Protein AF-A0A8S1RS96-F1 (afdb_monomer)

Foldseek 3Di:
DDPPDPPPFWDWDDDPNDTATAAWDWDWDPDADQQKIWIWTAGAHPVNATAFKIWIWIGGNVHPDTDRPDIFTAHRVSPRQTAAKDWDDDPPVHPDDPDIDIDHGHDD

Radius of gyration: 15.47 Å; Cα contacts (8 Å, |Δi|>4): 213; chains: 1; bounding box: 35×39×39 Å

pLDDT: mean 71.35, std 12.28, range [38.19, 87.62]

Structure (mmCIF, N/CA/C/O backbone):
data_AF-A0A8S1RS96-F1
#
_entry.id   AF-A0A8S1RS96-F1
#
loop_
_atom_site.group_PDB
_atom_site.id
_atom_site.type_symbol
_atom_site.label_atom_id
_atom_site.label_alt_id
_atom_site.label_comp_id
_atom_site.label_asym_id
_atom_site.label_entity_id
_atom_site.label_seq_id
_atom_site.pdbx_PDB_ins_code
_atom_site.Cartn_x
_atom_site.Cartn_y
_atom_site.Cartn_z
_atom_site.occupancy
_atom_site.B_iso_or_equiv
_atom_site.auth_seq_id
_atom_site.auth_comp_id
_atom_site.auth_asym_id
_atom_site.auth_atom_id
_atom_site.pdbx_PDB_model_num
ATOM 1 N N . MET A 1 1 ? 4.362 25.955 -14.858 1.00 39.09 1 MET A N 1
ATOM 2 C CA . MET A 1 1 ? 3.312 24.920 -14.775 1.00 39.09 1 MET A CA 1
ATOM 3 C C . MET A 1 1 ? 3.200 24.563 -13.305 1.00 39.09 1 MET A C 1
ATOM 5 O O . MET A 1 1 ? 4.124 23.976 -12.759 1.00 39.09 1 MET A O 1
ATOM 9 N N . GLU A 1 2 ? 2.184 25.116 -12.652 1.00 38.19 2 GLU A N 1
ATOM 10 C CA . GLU A 1 2 ? 2.033 25.181 -11.195 1.00 38.19 2 GLU A CA 1
ATOM 11 C C . GLU A 1 2 ? 1.822 23.789 -10.584 1.00 38.19 2 GLU A C 1
ATOM 13 O O . GLU A 1 2 ? 0.914 23.059 -10.972 1.00 38.19 2 GLU A O 1
ATOM 18 N N . MET A 1 3 ? 2.667 23.430 -9.615 1.00 40.12 3 MET A N 1
ATOM 19 C CA . MET A 1 3 ? 2.515 22.251 -8.750 1.00 40.12 3 MET A CA 1
ATOM 20 C C . MET A 1 3 ? 1.849 22.652 -7.420 1.00 40.12 3 MET A C 1
ATOM 22 O O . MET A 1 3 ? 2.238 22.185 -6.355 1.00 40.12 3 MET A O 1
ATOM 26 N N . GLU A 1 4 ? 0.856 23.542 -7.462 1.00 46.62 4 GLU A N 1
ATOM 27 C CA . GLU A 1 4 ? 0.071 23.943 -6.291 1.00 46.62 4 GLU A CA 1
ATOM 28 C C . GLU A 1 4 ? -1.343 23.354 -6.379 1.00 46.62 4 GLU A C 1
ATOM 30 O O . GLU A 1 4 ? -2.067 23.622 -7.332 1.00 46.62 4 GLU A O 1
ATOM 35 N N . ASN A 1 5 ? -1.733 22.579 -5.354 1.00 44.41 5 ASN A N 1
ATOM 36 C CA . ASN A 1 5 ? -3.073 22.016 -5.054 1.00 44.41 5 ASN A CA 1
ATOM 37 C C . ASN A 1 5 ? -3.238 20.481 -5.081 1.00 44.41 5 ASN A C 1
ATOM 39 O O . ASN A 1 5 ? -4.321 19.991 -5.392 1.00 44.41 5 ASN A O 1
ATOM 43 N N . ILE A 1 6 ? -2.245 19.692 -4.653 1.00 48.78 6 ILE A N 1
ATOM 44 C CA . ILE A 1 6 ? -2.499 18.268 -4.319 1.00 48.78 6 ILE A CA 1
ATOM 45 C C . ILE A 1 6 ? -2.747 18.049 -2.809 1.00 48.78 6 ILE A C 1
ATOM 47 O O . ILE A 1 6 ? -3.460 17.119 -2.441 1.00 48.78 6 ILE A O 1
ATOM 51 N N . ASN A 1 7 ? -2.296 18.954 -1.930 1.00 47.53 7 ASN A N 1
ATOM 52 C CA . ASN A 1 7 ? -2.262 18.702 -0.478 1.00 47.53 7 ASN A CA 1
ATOM 53 C C . ASN A 1 7 ? -3.386 19.337 0.359 1.00 47.53 7 ASN A C 1
ATOM 55 O O . ASN A 1 7 ? -3.346 19.234 1.579 1.00 47.53 7 ASN A O 1
ATOM 59 N N . LYS A 1 8 ? -4.429 19.939 -0.231 1.00 49.19 8 LYS A N 1
ATOM 60 C CA . LYS A 1 8 ? -5.506 20.604 0.547 1.00 49.19 8 LYS A CA 1
ATOM 61 C C . LYS A 1 8 ? -6.307 19.685 1.495 1.00 49.19 8 LYS A C 1
ATOM 63 O O . LYS A 1 8 ? -7.167 20.178 2.214 1.00 49.19 8 LYS A O 1
ATOM 68 N N . GLN A 1 9 ? -6.067 18.372 1.491 1.00 60.47 9 GLN A N 1
ATOM 69 C CA . GLN A 1 9 ? -6.765 17.383 2.327 1.00 60.47 9 GLN A CA 1
ATOM 70 C C . GLN A 1 9 ? -5.815 16.441 3.085 1.00 60.47 9 GLN A C 1
ATOM 72 O O . GLN A 1 9 ? -6.289 15.470 3.664 1.00 60.47 9 GLN A O 1
ATOM 77 N N . ALA A 1 10 ? -4.501 16.675 3.047 1.00 68.00 10 ALA A N 1
ATOM 78 C CA . ALA A 1 10 ? -3.523 15.850 3.750 1.00 68.00 10 ALA A CA 1
ATOM 79 C C . ALA A 1 10 ? -3.076 16.576 5.022 1.00 68.00 10 ALA A C 1
ATOM 81 O O . ALA A 1 10 ? -2.673 17.736 4.959 1.00 68.00 10 ALA A O 1
ATOM 82 N N . MET A 1 11 ? -3.171 15.906 6.167 1.00 76.75 11 MET A N 1
ATOM 83 C CA . MET A 1 11 ? -2.691 16.424 7.448 1.00 76.75 11 MET A CA 1
ATOM 84 C C . MET A 1 11 ? -1.811 15.387 8.124 1.00 76.75 11 MET A C 1
ATOM 86 O O . MET A 1 11 ? -2.117 14.194 8.092 1.00 76.75 11 MET A O 1
ATOM 90 N N . GLU A 1 12 ? -0.743 15.857 8.749 1.00 74.06 12 GLU A N 1
ATOM 91 C CA . GLU A 1 12 ? 0.141 15.052 9.577 1.00 74.06 12 GLU A CA 1
ATOM 92 C C . GLU A 1 12 ? -0.150 15.384 11.042 1.00 74.06 12 GLU A C 1
ATOM 94 O O . GLU A 1 12 ? -0.126 16.551 11.439 1.00 74.06 12 GLU A O 1
ATOM 99 N N . TYR A 1 13 ? -0.497 14.370 11.832 1.00 72.75 13 TYR A N 1
ATOM 100 C CA . TYR A 1 13 ? -0.756 14.517 13.262 1.00 72.75 13 TYR A CA 1
ATOM 101 C C . TYR A 1 13 ? 0.341 13.833 14.070 1.00 72.75 13 TYR A C 1
ATOM 103 O O . TYR A 1 13 ? 0.823 12.767 13.687 1.00 72.75 13 TYR A O 1
ATOM 111 N N . HIS A 1 14 ? 0.721 14.449 15.188 1.00 75.69 14 HIS A N 1
ATOM 112 C CA . HIS A 1 14 ? 1.771 13.954 16.066 1.00 75.69 14 HIS A CA 1
ATOM 113 C C . HIS A 1 14 ? 1.159 13.492 17.387 1.00 75.69 14 HIS A C 1
ATOM 115 O O . HIS A 1 14 ? 0.638 14.305 18.152 1.00 75.69 14 HIS A O 1
ATOM 121 N N . GLN A 1 15 ? 1.245 12.193 17.661 1.00 69.12 15 GLN A N 1
ATOM 122 C CA . GLN A 1 15 ? 0.822 11.605 18.928 1.00 69.12 15 GLN A CA 1
ATOM 123 C C . GLN A 1 15 ? 1.944 10.720 19.455 1.00 69.12 15 GLN A C 1
ATOM 125 O O . GLN A 1 15 ? 2.391 9.820 18.753 1.00 69.12 15 GLN A O 1
ATOM 130 N N . ASP A 1 16 ? 2.428 10.995 20.667 1.00 78.31 16 ASP A N 1
ATOM 131 C CA . ASP A 1 16 ? 3.435 10.173 21.355 1.00 78.31 16 ASP A CA 1
ATOM 132 C C . ASP A 1 16 ? 4.738 9.930 20.558 1.00 78.31 16 ASP A C 1
ATOM 134 O O . ASP A 1 16 ? 5.383 8.893 20.697 1.00 78.31 16 ASP A O 1
ATOM 138 N N . GLY A 1 17 ? 5.142 10.880 19.704 1.00 74.50 17 GLY A N 1
ATOM 139 C CA . GLY A 1 17 ? 6.330 10.731 18.847 1.00 74.50 17 GLY A CA 1
ATOM 140 C C . GLY A 1 17 ? 6.075 10.006 17.522 1.00 74.50 17 GLY A C 1
ATOM 141 O O . GLY A 1 17 ? 7.021 9.739 16.783 1.00 74.50 17 GLY A O 1
ATOM 142 N N . ILE A 1 18 ? 4.819 9.668 17.221 1.00 72.31 18 ILE A N 1
ATOM 143 C CA . ILE A 1 18 ? 4.413 8.972 16.001 1.00 72.31 18 ILE A CA 1
ATOM 144 C C . ILE A 1 18 ? 3.738 9.966 15.058 1.00 72.31 18 ILE A C 1
ATOM 146 O O . ILE A 1 18 ? 2.770 10.638 15.423 1.00 72.31 18 ILE A O 1
ATOM 150 N N . TYR A 1 19 ? 4.237 10.013 13.825 1.00 77.00 19 TYR A N 1
ATOM 151 C CA . TYR A 1 19 ? 3.646 10.770 12.729 1.00 77.00 19 TYR A CA 1
ATOM 152 C C . TYR A 1 19 ? 2.535 9.955 12.058 1.00 77.00 19 TYR A C 1
ATOM 154 O O . TYR A 1 19 ? 2.748 8.815 11.634 1.00 77.00 19 TYR A O 1
ATOM 162 N N . ILE A 1 20 ? 1.337 10.535 11.977 1.00 79.44 20 ILE A N 1
ATOM 163 C CA . ILE A 1 20 ? 0.143 9.898 11.420 1.00 79.44 20 ILE A CA 1
ATOM 164 C C . ILE A 1 20 ? -0.334 10.675 10.194 1.00 79.44 20 ILE A C 1
ATOM 166 O O . ILE A 1 20 ? -0.730 11.835 10.290 1.00 79.44 20 ILE A O 1
ATOM 170 N N . ASN A 1 21 ? -0.365 9.988 9.053 1.00 81.94 21 ASN A N 1
ATOM 171 C CA . ASN A 1 21 ? -0.907 10.496 7.797 1.00 81.94 21 ASN A CA 1
ATOM 172 C C . ASN A 1 21 ? -2.441 10.415 7.805 1.00 81.94 21 ASN A C 1
ATOM 174 O O . ASN A 1 21 ? -2.994 9.324 7.940 1.00 81.94 21 ASN A O 1
ATOM 178 N N . ILE A 1 22 ? -3.129 11.548 7.629 1.00 82.94 22 ILE A N 1
ATOM 179 C CA . ILE A 1 22 ? -4.599 11.648 7.572 1.00 82.94 22 ILE A CA 1
ATOM 180 C C . ILE A 1 22 ? -5.030 12.246 6.231 1.00 82.94 22 ILE A C 1
ATOM 182 O O . ILE A 1 22 ? -4.446 13.226 5.769 1.00 82.94 22 ILE A O 1
ATOM 186 N N . GLY A 1 23 ? -6.060 11.672 5.606 1.00 84.00 23 GLY A N 1
ATOM 187 C CA . GLY A 1 23 ? -6.609 12.132 4.330 1.00 84.00 23 GLY A CA 1
ATOM 188 C C . GLY A 1 23 ? -5.924 11.501 3.121 1.00 84.00 23 GLY A C 1
ATOM 189 O O . GLY A 1 23 ? -5.524 10.341 3.170 1.00 84.00 23 GLY A O 1
ATOM 190 N N . LYS A 1 24 ? -5.833 12.217 1.996 1.00 84.88 24 LYS A N 1
ATOM 191 C CA . LYS A 1 24 ? -5.276 11.664 0.747 1.00 84.88 24 LYS A CA 1
ATOM 192 C C . LYS A 1 24 ? -3.757 11.780 0.719 1.00 84.88 24 LYS A C 1
ATOM 194 O O . LYS A 1 24 ? -3.233 12.885 0.741 1.00 84.88 24 LYS A O 1
ATOM 199 N N . TRP A 1 25 ? -3.074 10.651 0.567 1.00 85.56 25 TRP A N 1
ATOM 200 C CA . TRP A 1 25 ? -1.616 10.575 0.582 1.00 85.56 25 TRP A CA 1
ATOM 201 C C . TRP A 1 25 ? -1.045 9.870 -0.637 1.00 85.56 25 TRP A C 1
ATOM 203 O O . TRP A 1 25 ? -1.677 9.008 -1.257 1.00 85.56 25 TRP A O 1
ATOM 213 N N . ILE A 1 26 ? 0.190 10.257 -0.946 1.00 82.12 26 ILE A N 1
ATOM 214 C CA . ILE A 1 26 ? 1.055 9.630 -1.933 1.00 82.12 26 ILE A CA 1
ATOM 215 C C . ILE A 1 26 ? 2.296 9.142 -1.179 1.00 82.12 26 ILE A C 1
ATOM 217 O O . ILE A 1 26 ? 3.122 9.952 -0.777 1.00 82.12 26 ILE A O 1
ATOM 221 N N . GLU A 1 27 ? 2.424 7.832 -0.981 1.00 82.56 27 GLU A N 1
ATOM 222 C CA . GLU A 1 27 ? 3.586 7.216 -0.330 1.00 82.56 27 GLU A CA 1
ATOM 223 C C . GLU A 1 27 ? 4.527 6.601 -1.366 1.00 82.56 27 GLU A C 1
ATOM 225 O O . GLU A 1 27 ? 4.089 5.970 -2.336 1.00 82.56 27 GLU A O 1
ATOM 230 N N . LEU A 1 28 ? 5.830 6.736 -1.129 1.00 77.38 28 LEU A N 1
ATOM 231 C CA . LEU A 1 28 ? 6.871 6.066 -1.899 1.00 77.38 28 LEU A CA 1
ATOM 232 C C . LEU A 1 28 ? 7.290 4.786 -1.178 1.00 77.38 28 LEU A C 1
ATOM 234 O O . LEU A 1 28 ? 7.527 4.798 0.026 1.00 77.38 28 LEU A O 1
ATOM 238 N N . ASN A 1 29 ? 7.371 3.674 -1.906 1.00 74.31 29 ASN A N 1
ATOM 239 C CA . ASN A 1 29 ? 7.823 2.415 -1.323 1.00 74.31 29 ASN A CA 1
ATOM 240 C C . ASN A 1 29 ? 9.354 2.406 -1.186 1.00 74.31 29 ASN A C 1
ATOM 242 O O . ASN A 1 29 ? 10.070 2.602 -2.173 1.00 74.31 29 ASN A O 1
ATOM 246 N N . GLU A 1 30 ? 9.854 2.146 0.021 1.00 60.72 30 GLU A N 1
ATOM 247 C CA . GLU A 1 30 ? 11.284 2.042 0.288 1.00 60.72 30 GLU A CA 1
ATOM 248 C C . GLU A 1 30 ? 11.879 0.759 -0.312 1.00 60.72 30 GLU A C 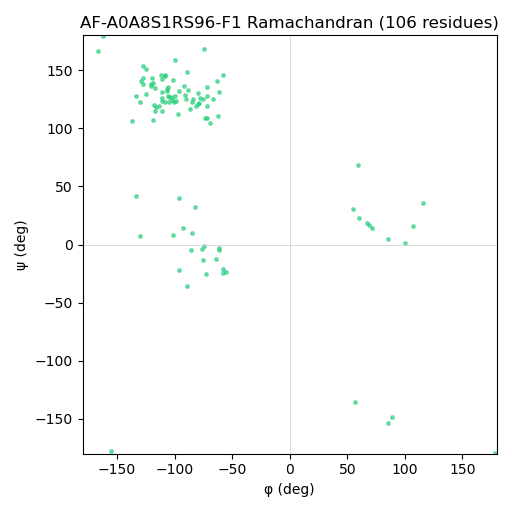1
ATOM 250 O O . GLU A 1 30 ? 11.349 -0.345 -0.176 1.00 60.72 30 GLU A O 1
ATOM 255 N N . GLY A 1 31 ? 13.041 0.885 -0.957 1.00 61.38 31 GLY A N 1
ATOM 256 C CA . GLY A 1 31 ? 13.844 -0.271 -1.361 1.00 61.38 31 GLY A CA 1
ATOM 257 C C . GLY A 1 31 ? 13.858 -0.605 -2.850 1.00 61.38 31 GLY A C 1
ATOM 258 O O . GLY A 1 31 ? 14.323 -1.693 -3.200 1.00 61.38 31 GLY A O 1
ATOM 259 N N . PHE A 1 32 ? 13.431 0.308 -3.721 1.00 60.91 32 PHE A N 1
ATOM 260 C CA . PHE A 1 32 ? 13.696 0.189 -5.153 1.00 60.91 32 PHE A CA 1
ATOM 261 C C . PHE A 1 32 ? 15.011 0.875 -5.533 1.00 60.91 32 PHE A C 1
ATOM 263 O O . PHE A 1 32 ? 15.232 2.048 -5.243 1.00 60.91 32 PHE A O 1
ATOM 270 N N . ARG A 1 33 ? 15.903 0.117 -6.178 1.00 58.00 33 ARG A N 1
ATOM 271 C CA . ARG A 1 33 ? 17.138 0.617 -6.798 1.00 58.00 33 ARG A CA 1
ATOM 272 C C . ARG A 1 33 ? 16.919 0.778 -8.303 1.00 58.00 33 ARG A C 1
ATOM 274 O O . ARG A 1 33 ? 16.051 0.127 -8.876 1.00 58.00 33 ARG A O 1
ATOM 281 N N . ASN A 1 34 ? 17.747 1.607 -8.937 1.00 56.78 34 ASN A N 1
ATOM 282 C CA . ASN A 1 34 ? 17.855 1.736 -10.394 1.00 56.78 34 ASN A CA 1
ATOM 283 C C . ASN A 1 34 ? 16.550 2.146 -11.093 1.00 56.78 34 ASN A C 1
ATOM 285 O O . ASN A 1 34 ? 15.989 1.392 -11.882 1.00 56.78 34 ASN A O 1
ATOM 289 N N . GLN A 1 35 ? 16.111 3.385 -10.855 1.00 65.19 35 GLN A N 1
ATOM 290 C CA . GLN A 1 35 ? 15.126 4.075 -11.701 1.00 65.19 35 GLN A CA 1
ATOM 291 C C . GLN A 1 35 ? 13.696 3.515 -11.664 1.00 65.19 35 GLN A C 1
ATOM 293 O O . GLN A 1 35 ? 12.907 3.825 -12.550 1.00 65.19 35 GLN A O 1
ATOM 298 N N . GLN A 1 36 ? 13.327 2.711 -10.673 1.00 68.56 36 GL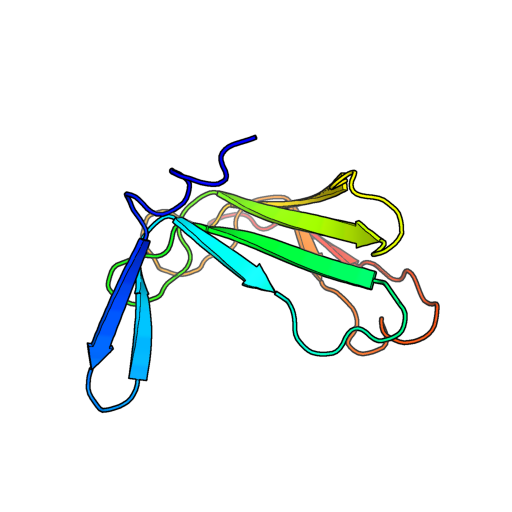N A N 1
ATOM 299 C CA . GLN A 1 36 ? 11.962 2.204 -10.529 1.00 68.56 36 GLN A CA 1
ATOM 300 C C . GLN A 1 36 ? 11.363 2.727 -9.229 1.00 68.56 36 GLN A C 1
ATOM 302 O O . GLN A 1 36 ? 12.027 2.713 -8.199 1.00 68.56 36 GLN A O 1
ATOM 307 N N . LEU A 1 37 ? 10.121 3.198 -9.271 1.00 76.25 37 LEU A N 1
ATOM 308 C CA . LEU A 1 37 ? 9.424 3.735 -8.110 1.00 76.25 37 LEU A CA 1
ATOM 309 C C . LEU A 1 37 ? 8.019 3.148 -8.043 1.00 76.25 37 LEU A C 1
ATOM 311 O O . LEU A 1 37 ? 7.258 3.207 -9.012 1.00 76.25 37 LEU A O 1
ATOM 315 N N . ILE A 1 38 ? 7.671 2.595 -6.883 1.00 76.38 38 ILE A N 1
ATOM 316 C CA . ILE A 1 38 ? 6.293 2.225 -6.577 1.00 76.38 38 ILE A CA 1
ATOM 317 C C . ILE A 1 38 ? 5.681 3.332 -5.731 1.00 76.38 38 ILE A C 1
ATOM 319 O O . ILE A 1 38 ? 6.194 3.675 -4.668 1.00 76.38 38 ILE A O 1
ATOM 323 N N . ILE A 1 39 ? 4.570 3.864 -6.225 1.00 80.75 39 ILE A N 1
ATOM 324 C CA . ILE A 1 39 ? 3.810 4.939 -5.603 1.00 80.75 39 ILE A CA 1
ATOM 325 C C . ILE A 1 39 ? 2.483 4.364 -5.116 1.00 80.75 39 ILE A C 1
ATOM 327 O O . ILE A 1 39 ? 1.722 3.792 -5.901 1.00 80.75 39 ILE A O 1
ATOM 331 N N . HIS A 1 40 ? 2.173 4.549 -3.841 1.00 82.75 40 HIS A N 1
ATOM 332 C CA . HIS A 1 40 ? 0.876 4.224 -3.264 1.00 82.75 40 HIS A CA 1
ATOM 333 C C . HIS A 1 40 ? 0.056 5.503 -3.130 1.00 82.75 40 HIS A C 1
ATOM 335 O O . HIS A 1 4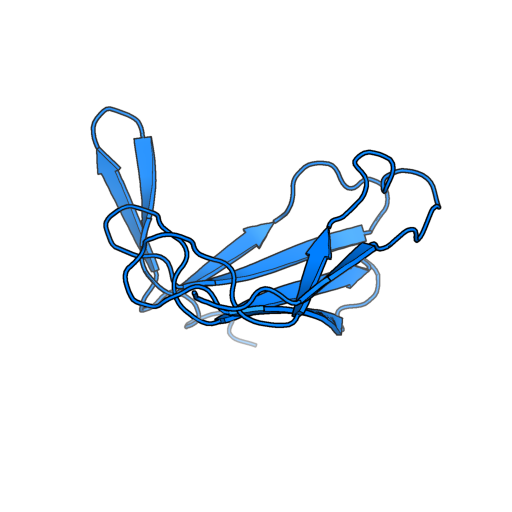0 ? 0.488 6.442 -2.479 1.00 82.75 40 HIS A O 1
ATOM 341 N N . LYS A 1 41 ? -1.128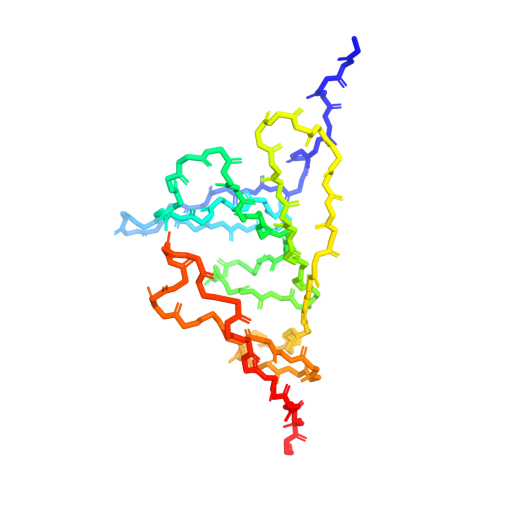 5.547 -3.740 1.00 85.31 41 LYS A N 1
ATOM 342 C CA . LYS A 1 41 ? -2.069 6.665 -3.614 1.00 85.31 41 LYS A CA 1
ATOM 343 C C . LYS A 1 41 ? -3.339 6.185 -2.941 1.00 85.31 41 LYS A C 1
ATOM 345 O O . LYS A 1 41 ? -4.012 5.314 -3.492 1.00 85.31 41 LYS A O 1
ATOM 350 N N . GLY A 1 42 ? -3.674 6.729 -1.783 1.00 86.94 42 GLY A N 1
ATOM 351 C CA . GLY A 1 42 ? -4.841 6.288 -1.024 1.00 86.94 42 GLY A CA 1
ATOM 352 C C . GLY A 1 42 ? -5.286 7.299 0.011 1.00 86.94 42 GLY A C 1
ATOM 353 O O . GLY A 1 42 ? -4.684 8.359 0.150 1.00 86.94 42 GLY A O 1
ATOM 354 N N . GLU A 1 43 ? -6.354 6.954 0.715 1.00 87.62 43 GLU A N 1
ATOM 355 C CA . GLU A 1 43 ? -6.904 7.754 1.800 1.00 87.62 43 GLU A CA 1
ATOM 356 C C . GLU A 1 43 ? -6.626 7.091 3.150 1.00 87.62 43 GLU A C 1
ATOM 358 O O . GLU A 1 43 ? -6.591 5.863 3.246 1.00 87.62 43 GLU A O 1
ATOM 363 N N . TYR A 1 44 ? -6.405 7.901 4.179 1.00 86.50 44 TYR A N 1
ATOM 364 C CA . TYR A 1 44 ? -6.043 7.470 5.520 1.00 86.50 44 TYR A CA 1
ATOM 365 C C . TYR A 1 44 ? -6.986 8.096 6.541 1.00 86.50 44 TYR A C 1
ATOM 367 O O . TYR A 1 44 ? -7.334 9.273 6.452 1.00 86.50 44 TYR A O 1
ATOM 375 N N . SER A 1 45 ? -7.404 7.299 7.518 1.00 84.00 45 SER A N 1
ATOM 376 C CA . SER A 1 45 ? -8.218 7.756 8.637 1.00 84.00 45 SER A CA 1
ATOM 377 C C . SER A 1 45 ? -7.394 8.556 9.644 1.00 84.00 45 SER A C 1
ATOM 379 O O . SER A 1 45 ? -6.166 8.505 9.640 1.00 84.00 45 SER A O 1
ATOM 381 N N . ILE A 1 46 ? -8.081 9.219 10.578 1.00 82.00 46 ILE A N 1
ATOM 382 C CA . ILE A 1 46 ? -7.462 9.909 11.723 1.00 82.00 46 ILE A CA 1
ATOM 383 C C . ILE A 1 46 ? -6.558 9.000 12.574 1.00 82.00 46 ILE A C 1
ATOM 385 O O . ILE A 1 46 ? -5.622 9.472 13.201 1.00 82.00 46 ILE A O 1
ATOM 389 N N . ASN A 1 47 ? -6.786 7.683 12.530 1.00 80.88 47 ASN A N 1
ATOM 390 C CA . ASN A 1 47 ? -5.979 6.683 13.233 1.00 80.88 47 ASN A CA 1
ATOM 391 C C . ASN A 1 47 ? -4.844 6.115 12.354 1.00 80.88 47 ASN A C 1
ATOM 393 O O . ASN A 1 47 ? -4.340 5.026 12.631 1.00 80.88 47 ASN A O 1
ATOM 397 N N . GLY A 1 48 ? -4.523 6.760 11.226 1.00 80.50 48 GLY A N 1
ATOM 398 C CA . GLY A 1 48 ? -3.481 6.331 10.285 1.00 80.50 48 GLY A CA 1
ATOM 399 C C . GLY A 1 48 ? -3.817 5.082 9.473 1.00 80.50 48 GLY A C 1
ATOM 400 O O . GLY A 1 48 ? -2.934 4.464 8.877 1.00 80.50 48 GLY A O 1
ATOM 401 N N . ARG A 1 49 ? -5.084 4.649 9.450 1.00 84.19 49 ARG A N 1
ATOM 402 C CA . ARG A 1 49 ? -5.484 3.415 8.757 1.00 84.19 49 ARG A CA 1
ATOM 403 C C . ARG A 1 49 ? -5.916 3.714 7.328 1.00 84.19 49 ARG A C 1
ATOM 405 O O . ARG A 1 49 ? -6.693 4.631 7.106 1.00 84.19 49 ARG A O 1
ATOM 412 N N . LYS A 1 50 ? -5.479 2.889 6.374 1.00 85.88 50 LYS A N 1
ATOM 413 C CA . LYS A 1 50 ? -5.890 2.980 4.963 1.00 85.88 50 LYS A CA 1
ATOM 414 C C . LYS A 1 50 ? -7.401 2.769 4.818 1.00 85.88 50 LYS A C 1
ATOM 416 O O . LYS A 1 50 ? -7.938 1.796 5.345 1.00 85.88 50 LYS A O 1
ATOM 421 N N . LEU A 1 51 ? -8.055 3.660 4.080 1.00 83.81 51 LEU A N 1
ATOM 422 C CA . LEU A 1 51 ? -9.487 3.675 3.804 1.00 83.81 51 LEU A CA 1
ATOM 423 C C . LEU A 1 51 ? -9.752 3.558 2.303 1.00 83.81 51 LEU A C 1
ATOM 425 O O . LEU A 1 51 ? -9.038 4.127 1.476 1.00 83.81 51 LEU A O 1
ATOM 429 N N . GLY A 1 52 ? -10.822 2.841 1.957 1.00 84.44 52 GLY A N 1
ATOM 430 C CA . GLY A 1 52 ? -11.359 2.823 0.601 1.00 84.44 52 GLY A CA 1
ATOM 431 C C . GLY A 1 52 ? -10.334 2.401 -0.452 1.00 84.44 52 GLY A C 1
ATOM 432 O O . GLY A 1 52 ? -9.628 1.404 -0.304 1.00 84.44 52 GLY A O 1
ATOM 433 N N . ARG A 1 53 ? -10.283 3.124 -1.573 1.00 85.06 53 ARG A N 1
ATOM 434 C CA . ARG A 1 53 ? -9.471 2.724 -2.726 1.00 85.06 53 ARG A CA 1
ATOM 435 C C . ARG A 1 53 ? -8.008 3.130 -2.547 1.00 85.06 53 ARG A C 1
ATOM 437 O O . ARG A 1 53 ? -7.678 4.310 -2.538 1.00 85.06 53 ARG A O 1
ATOM 444 N N . LEU A 1 54 ? -7.126 2.136 -2.548 1.00 85.69 54 LEU A N 1
ATOM 445 C CA . LEU A 1 54 ? -5.686 2.316 -2.697 1.00 85.69 54 LEU A CA 1
ATOM 446 C C . LEU A 1 54 ? -5.294 2.020 -4.148 1.00 85.69 54 LEU A C 1
ATOM 448 O O . LEU A 1 54 ? -5.600 0.951 -4.672 1.00 85.69 54 LEU A O 1
ATOM 452 N N . ASN A 1 55 ? -4.582 2.933 -4.796 1.00 83.75 55 ASN A N 1
ATOM 453 C CA . ASN A 1 55 ? -3.991 2.732 -6.114 1.00 83.75 55 ASN A CA 1
ATOM 454 C C . ASN A 1 55 ? -2.480 2.545 -5.970 1.00 83.75 55 ASN A C 1
ATOM 456 O O . ASN A 1 55 ? -1.824 3.283 -5.244 1.00 83.75 55 ASN A O 1
A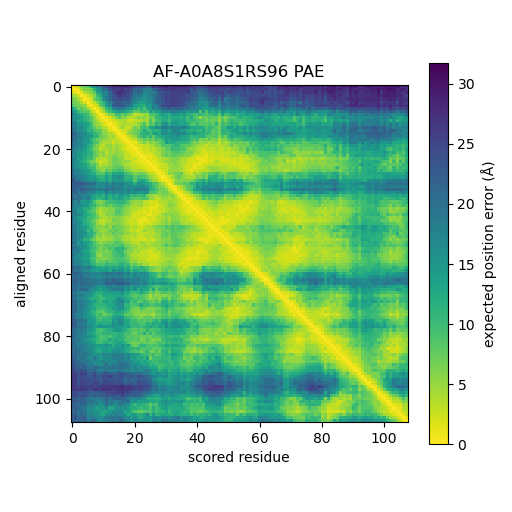TOM 460 N N . ILE A 1 56 ? -1.926 1.566 -6.680 1.00 81.44 56 ILE A N 1
ATOM 461 C CA . ILE A 1 56 ? -0.487 1.312 -6.730 1.00 81.44 56 ILE A CA 1
ATOM 462 C C . ILE A 1 56 ? -0.031 1.614 -8.150 1.00 81.44 56 ILE A C 1
ATOM 464 O O . ILE A 1 56 ? -0.499 1.006 -9.121 1.00 81.44 56 ILE A O 1
ATOM 468 N N . MET A 1 57 ? 0.866 2.579 -8.271 1.00 80.31 57 MET A N 1
ATOM 469 C CA . MET A 1 57 ? 1.412 3.034 -9.536 1.00 80.31 57 MET A CA 1
ATOM 470 C C . MET A 1 57 ? 2.881 2.652 -9.616 1.00 80.31 57 MET A C 1
ATOM 472 O O . MET A 1 57 ? 3.588 2.641 -8.613 1.00 80.31 57 MET A O 1
ATOM 476 N N . TYR A 1 58 ? 3.319 2.336 -10.823 1.00 76.25 58 TYR A N 1
ATOM 477 C CA . TYR A 1 58 ? 4.713 2.097 -11.138 1.00 76.25 58 TYR A CA 1
ATOM 478 C C . TYR A 1 58 ? 5.203 3.235 -12.020 1.00 76.25 58 TYR A C 1
ATOM 480 O O . TYR A 1 58 ? 4.538 3.598 -12.997 1.00 76.25 58 TYR A O 1
ATOM 488 N N . CYS A 1 59 ? 6.347 3.793 -11.652 1.00 72.31 59 CYS A N 1
ATOM 489 C CA . CYS A 1 59 ? 7.015 4.856 -12.376 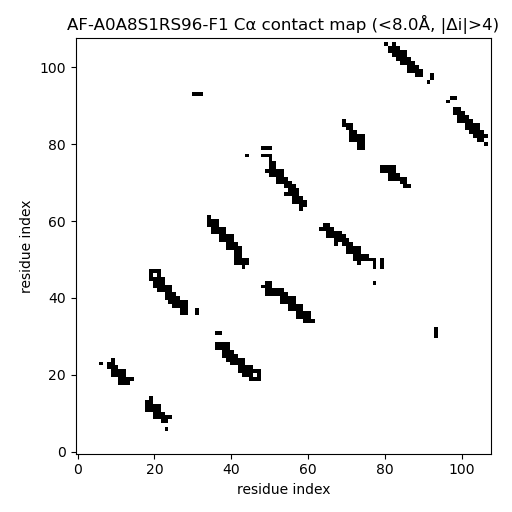1.00 72.31 59 CYS A CA 1
ATOM 490 C C . CYS A 1 59 ? 8.442 4.414 -12.698 1.00 72.31 59 CYS A C 1
ATOM 492 O O . CYS A 1 59 ? 9.165 3.952 -11.814 1.00 72.31 59 CYS A O 1
ATOM 494 N N . LEU A 1 60 ? 8.839 4.550 -13.960 1.00 69.88 60 LEU A N 1
ATOM 495 C CA . LEU A 1 60 ? 10.242 4.483 -14.355 1.00 69.88 60 LEU A CA 1
ATOM 496 C C . LEU A 1 60 ? 10.782 5.910 -14.300 1.00 69.88 60 LEU A C 1
ATOM 498 O O . LEU A 1 60 ? 10.191 6.799 -14.889 1.00 69.88 60 LEU A O 1
ATOM 502 N N . PHE A 1 61 ? 11.899 6.145 -13.624 1.00 63.88 61 PHE A N 1
ATOM 503 C CA . PHE A 1 61 ? 12.472 7.478 -13.400 1.00 63.88 61 PHE A CA 1
ATOM 504 C C . PHE A 1 61 ? 12.770 8.232 -14.710 1.00 63.88 61 PHE A C 1
ATOM 506 O O . PHE A 1 61 ? 12.769 9.456 -14.736 1.00 63.88 61 PHE A O 1
ATOM 513 N N . LEU A 1 62 ? 12.974 7.501 -15.812 1.00 64.12 62 LEU A N 1
ATOM 514 C CA . LEU A 1 62 ? 13.173 8.052 -17.157 1.00 64.12 62 LEU A CA 1
ATOM 515 C C . LEU A 1 62 ? 11.863 8.334 -17.917 1.00 64.12 62 LEU A C 1
ATOM 517 O O . LEU A 1 62 ? 11.903 8.847 -19.030 1.00 64.12 62 LEU A O 1
ATOM 521 N N . ASN A 1 63 ? 10.706 7.974 -17.359 1.00 60.81 63 ASN A N 1
ATOM 522 C CA . ASN A 1 63 ? 9.412 8.069 -18.019 1.00 60.81 63 ASN A CA 1
ATOM 523 C C . ASN A 1 63 ? 8.358 8.631 -17.051 1.00 60.81 63 ASN A C 1
ATOM 525 O O . ASN A 1 63 ? 7.881 7.944 -16.152 1.00 60.81 63 ASN A O 1
ATOM 529 N N . ILE A 1 64 ? 7.970 9.891 -17.262 1.00 59.56 64 ILE A N 1
ATOM 530 C CA . ILE A 1 64 ? 7.032 10.650 -16.408 1.00 59.56 64 ILE A CA 1
ATOM 531 C C . ILE A 1 64 ? 5.618 10.019 -16.404 1.00 59.56 64 ILE A C 1
ATOM 533 O O . ILE A 1 64 ? 4.763 10.347 -15.579 1.00 59.56 64 ILE A O 1
ATOM 537 N N . ALA A 1 65 ? 5.349 9.078 -17.312 1.00 66.12 65 ALA A N 1
ATOM 538 C CA . ALA A 1 65 ? 4.090 8.355 -17.371 1.00 66.12 65 ALA A CA 1
ATOM 539 C C . ALA A 1 65 ? 3.922 7.403 -16.173 1.00 66.12 65 ALA A C 1
ATOM 541 O O . ALA A 1 65 ? 4.469 6.300 -16.125 1.00 66.12 65 ALA A O 1
ATOM 542 N N . HIS A 1 66 ? 3.077 7.802 -15.222 1.00 67.44 66 HIS A N 1
ATOM 543 C CA . HIS A 1 66 ? 2.637 6.922 -14.147 1.00 67.44 66 HIS A CA 1
ATOM 544 C C . HIS A 1 66 ? 1.673 5.867 -14.690 1.00 67.44 66 HIS A C 1
ATOM 546 O O . HIS A 1 66 ? 0.511 6.159 -14.987 1.00 67.44 66 HIS A O 1
ATOM 552 N N . LYS A 1 67 ? 2.112 4.611 -14.756 1.00 76.69 67 LYS A N 1
ATOM 553 C CA . LYS A 1 67 ? 1.201 3.509 -15.061 1.00 76.69 67 LYS A CA 1
ATOM 554 C C . LYS A 1 67 ? 0.579 3.029 -13.761 1.00 76.69 67 LYS A C 1
ATOM 556 O O . LYS A 1 67 ? 1.277 2.516 -12.884 1.00 76.69 67 LYS A O 1
ATOM 561 N N . GLN A 1 68 ? -0.741 3.164 -13.628 1.00 75.88 68 GLN A N 1
ATOM 562 C CA . GLN A 1 68 ? -1.443 2.409 -12.598 1.00 75.88 68 GLN A CA 1
ATOM 563 C C . GLN A 1 68 ? -1.252 0.930 -12.916 1.00 75.88 68 GLN A C 1
ATOM 565 O O . GLN A 1 68 ? -1.768 0.418 -13.907 1.00 75.88 68 GLN A O 1
ATOM 570 N N . ILE A 1 69 ? -0.480 0.248 -12.080 1.00 76.62 69 ILE A N 1
ATOM 571 C CA . ILE A 1 69 ? -0.269 -1.182 -12.245 1.00 76.62 69 ILE A CA 1
ATOM 572 C C . ILE A 1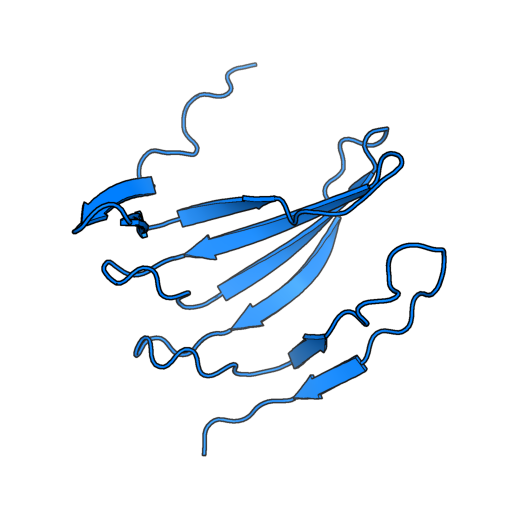 69 ? -1.333 -1.949 -11.483 1.00 76.62 69 ILE A C 1
ATOM 574 O O . ILE A 1 69 ? -1.773 -2.991 -11.965 1.00 76.62 69 ILE A O 1
ATOM 578 N N . ARG A 1 70 ? -1.764 -1.452 -10.314 1.00 77.19 70 ARG A N 1
ATOM 579 C CA . ARG A 1 70 ? -2.652 -2.178 -9.399 1.00 77.19 70 ARG A CA 1
ATOM 580 C C . ARG A 1 70 ? -3.454 -1.239 -8.490 1.00 77.19 70 ARG A C 1
ATOM 582 O O . ARG A 1 70 ? -3.386 -0.012 -8.579 1.00 77.19 70 ARG A O 1
ATOM 589 N N . GLY A 1 71 ? -4.237 -1.845 -7.611 1.00 79.44 71 GLY A N 1
ATOM 590 C CA . GLY A 1 71 ? -4.961 -1.199 -6.531 1.00 79.44 71 GLY A CA 1
ATOM 591 C C . GLY A 1 71 ? -5.786 -2.223 -5.762 1.00 79.44 71 GLY A C 1
ATOM 592 O O . GLY A 1 71 ? -5.756 -3.407 -6.092 1.00 79.44 71 GLY A O 1
ATOM 593 N N . GLY A 1 72 ? -6.508 -1.765 -4.753 1.00 83.25 72 GLY A N 1
ATOM 594 C CA . GLY A 1 72 ? -7.434 -2.583 -3.985 1.00 83.25 72 GLY A CA 1
ATOM 595 C C . GLY A 1 72 ? -8.343 -1.716 -3.125 1.00 83.25 72 GLY A C 1
ATOM 596 O O . GLY A 1 72 ? -8.104 -0.514 -2.985 1.00 83.25 72 GLY A O 1
ATOM 597 N N . LEU A 1 73 ? -9.404 -2.314 -2.587 1.00 84.69 73 LEU A N 1
ATOM 598 C CA . LEU A 1 73 ? -10.345 -1.631 -1.707 1.00 84.69 73 LEU A CA 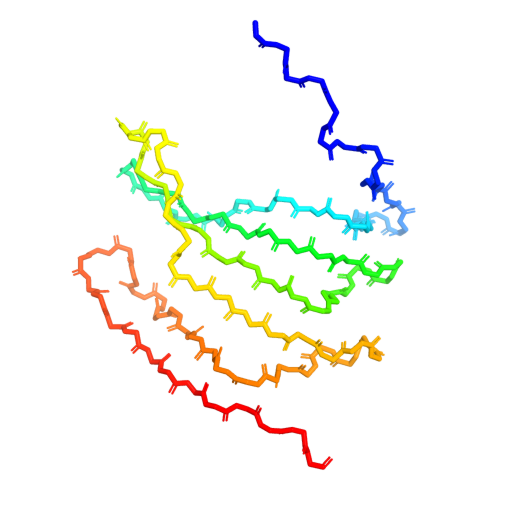1
ATOM 599 C C . LEU A 1 73 ? -10.117 -2.097 -0.269 1.00 84.69 73 LEU A C 1
ATOM 601 O O . LEU A 1 73 ? -10.084 -3.297 -0.011 1.00 84.69 73 LEU A O 1
ATOM 605 N N . TYR A 1 74 ? -9.938 -1.166 0.652 1.00 83.44 74 TYR A N 1
ATOM 606 C CA . TYR A 1 74 ? -10.091 -1.413 2.076 1.00 83.44 74 TYR A CA 1
ATOM 607 C C . TYR A 1 74 ? -11.538 -1.163 2.479 1.00 83.44 74 TYR A C 1
ATOM 609 O O . TYR A 1 74 ? -12.223 -0.310 1.906 1.00 83.44 74 TYR A O 1
ATOM 617 N N . ASP A 1 75 ? -12.001 -1.908 3.474 1.00 81.00 75 ASP A N 1
ATOM 618 C CA . ASP A 1 75 ? -13.276 -1.634 4.109 1.00 81.00 75 ASP A CA 1
ATOM 619 C C . ASP A 1 75 ? -13.311 -0.207 4.686 1.00 81.00 75 ASP A C 1
ATOM 621 O O . ASP A 1 75 ? -12.316 0.333 5.170 1.00 81.00 75 ASP A O 1
ATOM 625 N N . GLN A 1 76 ? -14.482 0.420 4.646 1.00 76.25 76 GLN A N 1
ATOM 626 C CA . GLN A 1 76 ? -14.648 1.780 5.164 1.00 76.25 76 GLN A CA 1
ATOM 627 C C . GLN A 1 76 ? -14.677 1.841 6.697 1.00 76.25 76 GLN A C 1
ATOM 629 O O . GLN A 1 76 ? -14.517 2.916 7.262 1.00 76.25 76 GLN A O 1
ATOM 634 N N . GLY A 1 77 ? -14.831 0.699 7.378 1.00 75.88 77 GLY A N 1
ATOM 635 C CA . GLY A 1 77 ? -14.843 0.621 8.842 1.00 75.88 77 GLY A CA 1
ATOM 636 C C . GLY A 1 77 ? -13.461 0.770 9.481 1.00 75.88 77 GLY A C 1
ATOM 637 O O . GLY A 1 77 ? -13.342 0.711 10.702 1.00 75.88 77 GLY A O 1
ATOM 638 N N . GLY A 1 78 ? -12.401 0.927 8.679 1.00 68.62 78 GLY A N 1
ATOM 639 C CA . GLY A 1 78 ? -11.039 1.045 9.187 1.00 68.62 78 GLY A CA 1
ATOM 640 C C . GLY A 1 78 ? -10.530 -0.238 9.844 1.00 68.62 78 GLY A C 1
ATOM 641 O O . GLY A 1 78 ? -9.558 -0.180 10.599 1.00 68.62 78 GLY A O 1
ATOM 642 N N . SER A 1 79 ? -11.147 -1.396 9.576 1.00 76.94 79 SER A N 1
ATOM 643 C CA . SER A 1 79 ? -10.640 -2.697 10.037 1.00 76.94 79 SER A CA 1
ATOM 644 C C . SER A 1 79 ? -9.437 -3.181 9.216 1.00 76.94 79 SER A C 1
ATOM 646 O O . SER A 1 79 ? -8.818 -4.186 9.553 1.00 76.94 79 SER A O 1
ATOM 648 N N . GLN A 1 80 ? -9.064 -2.425 8.173 1.00 79.81 80 GLN A N 1
ATOM 649 C CA . GLN A 1 80 ? -7.992 -2.737 7.225 1.00 79.81 80 GLN A CA 1
ATOM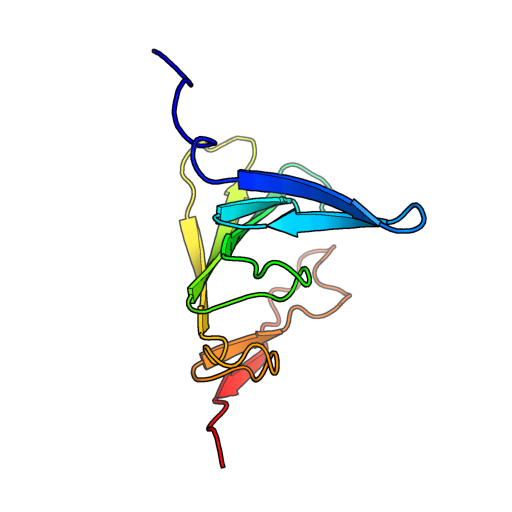 650 C C . GLN A 1 80 ? -8.231 -4.054 6.478 1.00 79.81 80 GLN A C 1
ATOM 652 O O . GLN A 1 80 ? -7.296 -4.649 5.927 1.00 79.81 80 GLN A O 1
ATOM 657 N N . ILE A 1 81 ? -9.491 -4.491 6.404 1.00 82.12 81 ILE A N 1
ATOM 658 C CA . ILE A 1 81 ? -9.863 -5.674 5.645 1.00 82.12 81 ILE A CA 1
ATOM 659 C C . ILE A 1 81 ? -9.757 -5.322 4.168 1.00 82.12 81 ILE A C 1
ATOM 661 O O . ILE A 1 81 ? -10.418 -4.421 3.651 1.00 82.12 81 ILE A O 1
ATOM 665 N N . LYS A 1 82 ? -8.889 -6.061 3.487 1.00 84.69 82 LYS A N 1
ATOM 666 C CA . LYS A 1 82 ? -8.727 -6.013 2.041 1.00 84.69 82 LYS A CA 1
ATOM 667 C C . LYS A 1 82 ? -9.943 -6.663 1.395 1.00 84.69 82 LYS A C 1
ATOM 669 O O . LYS A 1 82 ? -10.275 -7.793 1.722 1.00 84.69 82 LYS A O 1
ATOM 674 N N . ILE A 1 83 ? -10.580 -5.960 0.470 1.00 79.38 83 ILE A N 1
ATOM 675 C CA . ILE A 1 83 ? -11.723 -6.424 -0.313 1.00 79.38 83 ILE A CA 1
ATOM 676 C C . ILE A 1 83 ? -11.351 -6.369 -1.798 1.00 79.38 83 ILE A C 1
ATOM 678 O O . ILE A 1 83 ? -10.704 -5.426 -2.269 1.00 79.38 83 ILE A O 1
ATOM 682 N N . GLY A 1 84 ? -11.745 -7.398 -2.542 1.00 78.00 84 GLY A N 1
ATOM 683 C CA . GLY A 1 84 ? -11.532 -7.519 -3.978 1.00 78.00 84 GLY A CA 1
ATOM 684 C C . GLY A 1 84 ? -10.169 -8.099 -4.350 1.00 78.00 84 GLY A C 1
ATOM 685 O O . GLY A 1 84 ? -9.571 -8.881 -3.611 1.00 78.00 84 GLY A O 1
ATOM 686 N N . LYS A 1 85 ? -9.694 -7.753 -5.549 1.00 75.88 85 LYS A N 1
ATOM 687 C CA . LYS A 1 85 ? -8.441 -8.277 -6.104 1.00 75.88 85 LYS A CA 1
ATOM 688 C C . LYS A 1 85 ? -7.251 -7.536 -5.507 1.00 75.88 85 LYS A C 1
ATOM 690 O O . LYS A 1 85 ? -7.117 -6.332 -5.693 1.00 75.88 85 LYS A O 1
ATOM 695 N N . TRP A 1 86 ? -6.365 -8.274 -4.854 1.00 79.19 86 TRP A N 1
ATOM 696 C CA . TRP A 1 86 ? -5.130 -7.758 -4.281 1.00 79.19 86 TRP A CA 1
ATOM 697 C C . TRP A 1 86 ? -3.929 -8.523 -4.803 1.00 79.19 86 TRP A C 1
ATOM 699 O O . TRP A 1 86 ? -4.001 -9.710 -5.118 1.00 79.19 86 TRP A O 1
ATOM 709 N N . MET A 1 87 ? -2.804 -7.823 -4.854 1.00 70.25 87 MET A N 1
ATOM 710 C CA . MET A 1 87 ? -1.529 -8.385 -5.256 1.00 70.25 87 MET A CA 1
ATOM 711 C C . MET A 1 87 ? -0.530 -8.283 -4.116 1.00 70.25 87 MET A C 1
ATOM 713 O O . MET A 1 87 ? -0.468 -7.259 -3.430 1.00 70.25 87 MET A O 1
ATOM 717 N N . LYS A 1 88 ? 0.261 -9.337 -3.931 1.00 68.81 88 LYS A N 1
ATOM 718 C CA . LYS A 1 88 ? 1.428 -9.314 -3.050 1.00 68.81 88 LYS A CA 1
ATOM 719 C C . LYS A 1 88 ? 2.692 -9.292 -3.900 1.00 68.81 88 LYS A C 1
ATOM 721 O O . LYS A 1 88 ? 2.823 -10.083 -4.833 1.00 68.81 88 LYS A O 1
ATOM 726 N N . PHE A 1 89 ? 3.599 -8.382 -3.563 1.00 63.75 89 PHE A N 1
ATOM 727 C CA . PHE A 1 89 ? 4.964 -8.416 -4.071 1.00 63.75 89 PHE A CA 1
ATOM 728 C C . PHE A 1 89 ? 5.752 -9.446 -3.260 1.00 63.75 89 PHE A C 1
ATOM 730 O O . PHE A 1 89 ? 5.696 -9.434 -2.028 1.00 63.75 89 PHE A O 1
ATOM 737 N N . ASP A 1 90 ? 6.467 -10.345 -3.938 1.00 63.84 90 ASP A N 1
ATOM 738 C CA . ASP A 1 90 ? 7.486 -11.163 -3.277 1.00 63.84 90 ASP A CA 1
ATOM 739 C C . ASP A 1 90 ? 8.580 -10.219 -2.744 1.00 63.84 90 ASP A C 1
ATOM 741 O O . ASP A 1 90 ? 8.955 -9.250 -3.403 1.00 63.84 90 ASP A O 1
ATOM 745 N N . LYS A 1 91 ? 9.120 -10.479 -1.550 1.00 60.66 91 LYS A N 1
ATOM 746 C CA . LYS A 1 91 ? 10.230 -9.685 -0.991 1.00 60.66 91 LYS A CA 1
ATOM 747 C C . LYS A 1 91 ? 11.464 -9.677 -1.914 1.00 60.66 91 LYS A C 1
ATOM 749 O O . LYS A 1 91 ? 12.284 -8.767 -1.827 1.00 60.66 91 LYS A O 1
ATOM 754 N N . ARG A 1 92 ? 11.571 -10.658 -2.820 1.00 58.59 92 ARG A N 1
ATOM 755 C CA . ARG A 1 92 ? 12.606 -10.805 -3.859 1.00 58.59 92 ARG A CA 1
ATOM 756 C C . ARG A 1 92 ? 12.321 -10.025 -5.147 1.00 58.59 92 ARG A C 1
ATOM 758 O O . ARG A 1 92 ? 13.047 -10.183 -6.124 1.00 58.59 92 ARG A O 1
ATOM 765 N N . PHE A 1 93 ? 11.313 -9.151 -5.162 1.00 62.72 93 PHE A N 1
ATOM 766 C CA . PHE A 1 93 ? 10.966 -8.294 -6.307 1.00 62.72 93 PHE A CA 1
ATOM 767 C C . PHE A 1 93 ? 12.088 -7.313 -6.726 1.00 62.72 93 PHE A C 1
ATOM 769 O O . PHE A 1 93 ? 11.950 -6.599 -7.713 1.00 62.72 93 PHE A O 1
ATOM 776 N N . LYS A 1 94 ? 13.216 -7.284 -6.006 1.00 55.66 94 LYS A N 1
ATOM 777 C CA . LYS A 1 94 ? 14.328 -6.351 -6.219 1.00 55.66 94 LYS A CA 1
ATOM 778 C C . LYS A 1 94 ? 15.167 -6.624 -7.477 1.00 55.66 94 LYS A C 1
ATOM 780 O O . LYS A 1 94 ? 15.713 -5.671 -8.015 1.00 55.66 94 LYS A O 1
ATOM 785 N N . ASP A 1 95 ? 15.217 -7.861 -7.990 1.00 50.31 95 ASP A N 1
ATOM 786 C CA . ASP A 1 95 ? 16.280 -8.257 -8.936 1.00 50.31 95 ASP A CA 1
ATOM 787 C C . ASP A 1 95 ? 15.815 -9.017 -10.198 1.00 50.31 95 ASP A C 1
ATOM 789 O O . ASP A 1 95 ? 16.507 -9.921 -10.646 1.00 50.31 95 ASP A O 1
ATOM 793 N N . LYS A 1 96 ? 14.704 -8.612 -10.843 1.00 50.69 96 LYS A N 1
ATOM 794 C CA . LYS A 1 96 ? 14.204 -9.093 -12.173 1.00 50.69 96 LYS A CA 1
ATOM 795 C C . LYS A 1 96 ? 13.072 -10.135 -12.175 1.00 50.69 96 LYS A C 1
ATOM 797 O O . LYS A 1 96 ? 12.613 -10.508 -13.251 1.00 50.69 96 LYS A O 1
ATOM 802 N N . ASN A 1 97 ? 12.547 -10.559 -11.025 1.00 48.25 97 ASN A N 1
ATOM 803 C CA . ASN A 1 97 ? 11.444 -11.530 -10.987 1.00 48.25 97 ASN A CA 1
ATOM 804 C C . ASN A 1 97 ? 10.071 -10.861 -10.823 1.00 48.25 97 ASN A C 1
ATOM 806 O O . ASN A 1 97 ? 9.737 -10.331 -9.766 1.00 48.25 97 ASN A O 1
ATOM 810 N N . GLN A 1 98 ? 9.245 -10.950 -11.871 1.00 55.41 98 GLN A N 1
ATOM 811 C CA . GLN A 1 98 ? 7.865 -10.442 -11.926 1.00 55.41 98 GLN A CA 1
ATOM 812 C C . GLN A 1 98 ? 6.841 -11.400 -11.288 1.00 55.41 98 GLN A C 1
ATOM 814 O O . GLN A 1 98 ? 5.695 -11.486 -11.738 1.00 55.41 98 GLN A O 1
ATOM 819 N N . VAL A 1 99 ? 7.219 -12.158 -10.254 1.00 51.56 99 VAL A N 1
ATOM 820 C CA . VAL A 1 99 ? 6.263 -13.081 -9.632 1.00 51.56 99 VAL A CA 1
ATOM 821 C C . VAL A 1 99 ? 5.275 -12.267 -8.812 1.00 51.56 99 VAL A C 1
ATOM 823 O O . VAL A 1 99 ? 5.601 -11.684 -7.779 1.00 51.56 99 VAL A O 1
ATOM 826 N N . THR A 1 100 ? 4.051 -12.214 -9.318 1.00 58.94 100 THR A N 1
ATOM 827 C CA . THR A 1 100 ? 2.941 -11.506 -8.703 1.00 58.94 100 THR A CA 1
ATOM 828 C C . THR A 1 100 ? 1.868 -12.519 -8.346 1.00 58.94 100 THR A C 1
ATOM 830 O O . THR A 1 100 ? 1.304 -13.179 -9.214 1.00 58.94 100 THR A O 1
ATOM 833 N N . GLN A 1 101 ? 1.612 -12.675 -7.047 1.00 59.78 101 GLN A N 1
ATOM 834 C CA . GLN A 1 101 ? 0.513 -13.507 -6.565 1.00 59.78 101 GLN A CA 1
ATOM 835 C C . GLN A 1 101 ? -0.750 -12.656 -6.470 1.00 59.78 101 GLN A C 1
ATOM 837 O O . GLN A 1 101 ? -0.716 -11.545 -5.932 1.00 59.78 101 GLN A O 1
ATOM 842 N N . TYR A 1 102 ? -1.855 -13.189 -6.987 1.00 69.50 102 TYR A N 1
ATOM 843 C CA . TYR A 1 102 ? -3.170 -12.558 -6.962 1.00 69.50 102 TYR A CA 1
ATOM 844 C C . TYR A 1 102 ? -4.043 -13.276 -5.937 1.00 69.50 102 TYR A C 1
ATOM 846 O O . TYR A 1 102 ? -4.092 -14.502 -5.915 1.00 69.50 102 TYR A O 1
ATOM 854 N N . GLY A 1 103 ? -4.742 -12.509 -5.108 1.00 71.19 103 GLY A N 1
ATOM 855 C CA . GLY A 1 103 ? -5.772 -13.018 -4.209 1.00 71.19 103 GLY A CA 1
ATOM 856 C C . GLY A 1 103 ? -7.061 -12.233 -4.394 1.00 71.19 103 GLY A C 1
ATOM 857 O O . GLY A 1 103 ? -7.022 -11.024 -4.627 1.00 71.19 103 GLY A O 1
ATOM 858 N N . VAL A 1 104 ? -8.198 -12.917 -4.296 1.00 77.38 104 VAL A N 1
ATOM 859 C CA . VAL A 1 104 ? -9.508 -12.276 -4.157 1.00 77.38 104 VAL A CA 1
ATOM 860 C C . VAL A 1 104 ? -9.902 -12.386 -2.695 1.00 77.38 104 VAL A C 1
ATOM 862 O O . VAL A 1 104 ? -9.918 -13.482 -2.142 1.00 77.38 104 VAL A O 1
ATOM 865 N N . TYR A 1 105 ? -10.183 -11.249 -2.073 1.00 79.25 105 TYR A N 1
ATOM 866 C CA . TYR A 1 105 ? -10.598 -11.179 -0.683 1.00 79.25 105 TYR A CA 1
ATOM 867 C C . TYR A 1 105 ? -12.062 -10.763 -0.623 1.00 79.25 105 TYR A C 1
ATOM 869 O O . TYR A 1 105 ? -12.434 -9.715 -1.153 1.00 79.25 105 TYR A O 1
ATOM 877 N N . ASN A 1 106 ? -12.880 -11.585 0.022 1.00 74.69 106 ASN A N 1
ATOM 878 C CA . ASN A 1 106 ? -14.280 -11.282 0.275 1.00 74.69 106 ASN A CA 1
ATOM 879 C C . ASN A 1 106 ? -14.456 -10.987 1.762 1.00 74.69 106 ASN A C 1
ATOM 881 O O . ASN A 1 106 ? -13.779 -11.582 2.602 1.00 74.69 106 ASN A O 1
ATOM 885 N N . LYS A 1 107 ? -15.356 -10.054 2.073 1.00 69.44 107 LYS A N 1
ATOM 886 C CA . LYS A 1 107 ? -15.808 -9.849 3.445 1.00 69.44 107 LYS A CA 1
ATOM 887 C C . LYS A 1 107 ? -16.762 -11.002 3.779 1.00 69.44 107 LYS A C 1
ATOM 889 O O . LYS A 1 107 ? -17.664 -11.259 2.984 1.00 69.44 107 LYS A O 1
ATOM 894 N N . ALA A 1 108 ? -16.478 -11.715 4.867 1.00 65.69 108 ALA A N 1
ATOM 895 C CA . ALA A 1 108 ? -17.369 -12.736 5.411 1.00 65.69 108 ALA A CA 1
ATOM 896 C C . ALA A 1 108 ? -18.617 -12.091 6.024 1.00 65.69 108 ALA A C 1
ATOM 898 O O . ALA A 1 108 ? -18.492 -10.940 6.512 1.00 65.69 108 ALA A O 1
#

Mean predicted aligned error: 10.89 Å

Organism: NCBI:txid65129

Sequence (108 aa):
MEMENINKQAMEYHQDGIYINIGKWIELNEGFRNQQLIIHKGEYSINGRKLGRLNIMYCLFLNIAHKQIRGGLYDQGGSQIKIGKWMKFDKRFKDKNQVTQYGVYNKA

Solvent-accessible surface area (backbone atoms only — not comparable to full-atom values): 6475 Å² total; per-residue (Å²): 134,83,90,78,80,83,57,91,57,46,47,80,46,81,56,100,90,42,83,32,55,24,32,55,45,79,44,75,59,87,81,62,72,88,55,46,45,45,37,40,38,33,32,24,36,93,86,48,36,54,30,36,61,34,37,33,27,42,31,43,74,93,41,92,66,70,41,77,76,51,46,38,32,26,37,82,84,54,77,61,45,61,35,45,57,39,73,48,78,49,93,68,52,76,77,83,52,86,64,68,51,78,45,78,34,74,85,129

Nearest PDB structures (foldseek):
  8eoi-assembly1_A  TM=3.399E-01  e=8.990E+00  Homo sapiens

Secondary structure (DSSP, 8-state):
-----S-TTEEEEEETTEEEEEEEEEEEPTT--SSEEEEEEEEE-TTS-EEEEEEEEEEETTEEEEEEEEEEEE-TTSS--EEEEEEEE-TTTTSS---EEEEEE---